Protein AF-A0A5K1EA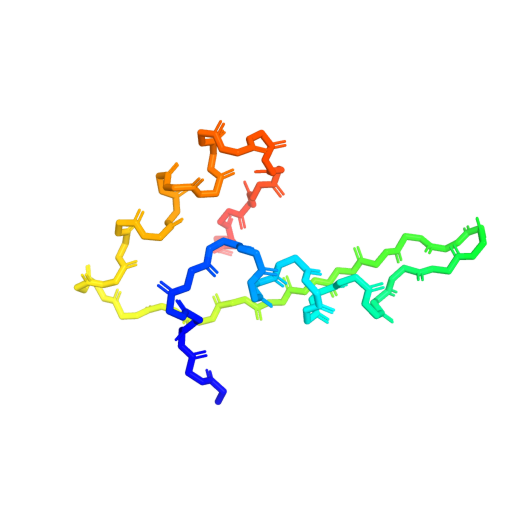66-F1 (afdb_monomer)

Radius of gyration: 11.38 Å; Cα contacts (8 Å, |Δi|>4): 33; chains: 1; bounding box: 26×22×30 Å

Structure (mmCIF, N/CA/C/O backbone):
data_AF-A0A5K1EA66-F1
#
_entry.id   AF-A0A5K1EA66-F1
#
loop_
_atom_site.group_PDB
_atom_site.id
_atom_site.type_symbol
_atom_site.label_atom_id
_atom_site.label_alt_id
_atom_site.label_comp_id
_atom_site.label_asym_id
_atom_site.label_entity_id
_atom_site.label_seq_id
_atom_site.pdbx_PDB_ins_code
_atom_site.Cartn_x
_atom_site.Cartn_y
_atom_site.Cartn_z
_atom_site.occupancy
_atom_site.B_iso_or_equiv
_atom_site.auth_seq_id
_atom_site.auth_comp_id
_atom_site.auth_asym_id
_atom_site.auth_atom_id
_atom_site.pdbx_PDB_model_num
ATOM 1 N N . VAL A 1 1 ? -2.737 12.565 7.535 1.00 55.50 1 VAL A N 1
ATOM 2 C CA . VAL A 1 1 ? -3.149 11.789 6.345 1.00 55.50 1 VAL A CA 1
ATOM 3 C C . VAL A 1 1 ? -3.943 10.633 6.878 1.00 55.50 1 VAL A C 1
ATOM 5 O O . VAL A 1 1 ? -3.358 9.775 7.526 1.00 55.50 1 VAL A O 1
ATOM 8 N N . ASP A 1 2 ? -5.250 10.696 6.676 1.00 73.56 2 ASP A N 1
ATOM 9 C CA . ASP A 1 2 ? -6.197 9.741 7.239 1.00 73.56 2 ASP A CA 1
ATOM 10 C C . ASP A 1 2 ? -6.210 8.436 6.444 1.00 73.56 2 ASP A C 1
ATOM 12 O O . ASP A 1 2 ? -5.772 8.389 5.280 1.00 73.56 2 ASP A O 1
ATOM 16 N N . CYS A 1 3 ? -6.681 7.384 7.111 1.00 73.44 3 CYS A N 1
ATOM 17 C CA . CYS A 1 3 ? -6.886 6.076 6.521 1.00 73.44 3 CYS A CA 1
ATOM 18 C C . CYS A 1 3 ? -7.821 6.203 5.300 1.00 73.44 3 CYS A C 1
ATOM 20 O O . CYS A 1 3 ? -8.845 6.882 5.386 1.00 73.44 3 CYS A O 1
ATOM 22 N N . PRO A 1 4 ? -7.466 5.635 4.136 1.00 79.00 4 PRO A N 1
ATOM 23 C CA . PRO A 1 4 ? -8.324 5.696 2.961 1.00 79.00 4 PRO A CA 1
ATOM 24 C C . PRO A 1 4 ? -9.611 4.893 3.171 1.00 79.00 4 PRO A C 1
ATOM 26 O O . PRO A 1 4 ? -9.609 3.855 3.829 1.00 79.00 4 PRO A O 1
ATOM 29 N N . GLU A 1 5 ? -10.691 5.373 2.560 1.00 79.50 5 GLU A N 1
ATOM 30 C CA . GLU A 1 5 ? -12.030 4.780 2.665 1.00 79.50 5 GLU A CA 1
ATOM 31 C C . GLU A 1 5 ? -12.107 3.393 2.009 1.00 79.50 5 GLU A C 1
ATOM 33 O O . GLU A 1 5 ? -12.840 2.519 2.470 1.00 79.50 5 GLU A O 1
ATOM 38 N N . ASP A 1 6 ? -11.314 3.171 0.957 1.00 85.62 6 ASP A N 1
ATOM 39 C CA . ASP A 1 6 ? -11.238 1.908 0.239 1.00 85.62 6 ASP A CA 1
ATOM 40 C C . ASP A 1 6 ? -9.809 1.558 -0.224 1.00 85.62 6 ASP A C 1
ATOM 42 O O . ASP A 1 6 ? -8.857 2.351 -0.186 1.00 85.62 6 ASP A O 1
ATOM 46 N N . VAL A 1 7 ? -9.651 0.313 -0.677 1.00 88.81 7 VAL A N 1
ATOM 47 C CA . VAL A 1 7 ? -8.369 -0.205 -1.173 1.00 88.81 7 VAL A CA 1
ATOM 48 C C . VAL A 1 7 ? -7.946 0.492 -2.471 1.00 88.81 7 VAL A C 1
ATOM 50 O O . VAL A 1 7 ? -6.756 0.729 -2.680 1.00 88.81 7 VAL A O 1
ATOM 53 N N . ALA A 1 8 ? -8.889 0.864 -3.339 1.00 90.06 8 ALA A N 1
ATOM 54 C CA . ALA A 1 8 ? -8.573 1.510 -4.611 1.00 90.06 8 ALA A CA 1
ATOM 55 C C . ALA A 1 8 ? -7.950 2.901 -4.405 1.00 90.06 8 ALA A C 1
ATOM 57 O O . ALA A 1 8 ? -6.920 3.216 -5.013 1.00 90.06 8 ALA A O 1
ATOM 58 N N . ALA A 1 9 ? -8.502 3.709 -3.496 1.00 89.25 9 ALA A N 1
ATOM 59 C CA . ALA A 1 9 ? -7.931 4.995 -3.117 1.00 89.25 9 ALA A CA 1
ATOM 60 C C . ALA A 1 9 ? -6.543 4.829 -2.490 1.00 89.25 9 ALA A C 1
ATOM 62 O O . ALA A 1 9 ? -5.642 5.620 -2.791 1.00 89.25 9 ALA A O 1
ATOM 63 N N . TYR A 1 10 ? -6.331 3.787 -1.674 1.00 90.00 10 TYR A N 1
ATOM 64 C CA . TYR A 1 10 ? -4.996 3.466 -1.165 1.00 90.00 10 TYR A CA 1
ATOM 65 C C . TYR A 1 10 ? -4.002 3.223 -2.310 1.00 90.00 10 TYR A C 1
ATOM 67 O O . TYR A 1 10 ? -2.966 3.890 -2.364 1.00 90.00 10 TYR A O 1
ATOM 75 N N . ILE A 1 11 ? -4.328 2.339 -3.262 1.00 89.12 11 ILE A N 1
ATOM 76 C CA . ILE A 1 11 ? -3.457 2.004 -4.403 1.00 89.12 11 ILE A CA 1
ATOM 77 C C . ILE A 1 11 ? -3.120 3.252 -5.225 1.00 89.12 11 ILE A C 1
ATOM 79 O O . ILE A 1 11 ? -1.951 3.494 -5.529 1.00 89.12 11 ILE A O 1
ATOM 83 N N . HIS A 1 12 ? -4.115 4.074 -5.566 1.00 90.31 12 HIS A N 1
ATOM 84 C CA . HIS A 1 12 ? -3.892 5.287 -6.355 1.00 90.31 12 HIS A CA 1
ATOM 85 C C . HIS A 1 12 ? -2.956 6.281 -5.658 1.00 90.31 12 HIS A C 1
ATOM 87 O O . HIS A 1 12 ? -2.117 6.904 -6.318 1.00 90.31 12 HIS A O 1
ATOM 93 N N . ARG A 1 13 ? -3.055 6.391 -4.327 1.00 89.06 13 ARG A N 1
ATOM 94 C CA . ARG A 1 13 ? -2.172 7.233 -3.512 1.00 89.06 13 ARG A CA 1
ATOM 95 C C . ARG A 1 13 ? -0.746 6.696 -3.482 1.00 89.06 13 ARG A C 1
ATOM 97 O O . ARG A 1 13 ? 0.191 7.425 -3.810 1.00 89.06 13 ARG A O 1
ATOM 104 N N . VAL A 1 14 ? -0.564 5.426 -3.119 1.00 89.00 14 VAL A N 1
ATOM 105 C CA . VAL A 1 14 ? 0.782 4.846 -2.962 1.00 89.00 14 VAL A CA 1
ATOM 106 C C . VAL A 1 14 ? 1.469 4.570 -4.299 1.00 89.00 14 VAL A C 1
ATOM 108 O O . VAL A 1 14 ? 2.699 4.578 -4.369 1.00 89.00 14 VAL A O 1
ATOM 111 N N . GLY A 1 15 ? 0.705 4.434 -5.386 1.00 88.69 15 GLY A N 1
ATOM 112 C CA . GLY A 1 15 ? 1.205 4.247 -6.751 1.00 88.69 15 GLY A CA 1
ATOM 113 C C . GLY A 1 15 ? 2.027 5.418 -7.300 1.00 88.69 15 GLY A C 1
ATOM 114 O O . GLY A 1 15 ? 2.603 5.310 -8.377 1.00 88.69 15 GLY A O 1
ATOM 115 N N . ARG A 1 16 ? 2.123 6.535 -6.568 1.00 88.19 16 ARG A N 1
ATOM 116 C CA . ARG A 1 16 ? 3.022 7.658 -6.884 1.00 88.19 16 ARG A CA 1
ATOM 117 C C . ARG A 1 16 ? 4.464 7.448 -6.397 1.00 88.19 16 ARG A C 1
ATOM 119 O O . ARG A 1 16 ? 5.333 8.244 -6.741 1.00 88.19 16 ARG A O 1
ATOM 126 N N . THR A 1 17 ? 4.715 6.422 -5.577 1.00 88.81 17 THR A N 1
ATOM 127 C CA . THR A 1 17 ? 5.998 6.237 -4.870 1.00 88.81 17 THR A CA 1
ATOM 128 C C . THR A 1 17 ? 7.058 5.484 -5.678 1.00 88.81 17 THR A C 1
ATOM 130 O O . THR A 1 17 ? 8.243 5.742 -5.492 1.00 88.81 17 THR A O 1
ATOM 133 N N . ALA A 1 18 ? 6.662 4.571 -6.570 1.00 87.19 18 ALA A N 1
ATOM 134 C CA . ALA A 1 18 ? 7.583 3.794 -7.403 1.00 87.19 18 ALA A CA 1
ATOM 135 C C . ALA A 1 18 ? 7.833 4.472 -8.764 1.00 87.19 18 ALA A C 1
ATOM 137 O O . ALA A 1 18 ? 6.956 5.147 -9.305 1.00 87.19 18 ALA A O 1
ATOM 138 N N . ARG A 1 19 ? 9.029 4.279 -9.335 1.00 85.38 19 ARG A N 1
ATOM 139 C CA . ARG A 1 19 ? 9.425 4.738 -10.682 1.00 85.38 19 ARG A CA 1
ATOM 140 C C . ARG A 1 19 ? 10.154 3.624 -11.437 1.00 85.38 19 ARG A C 1
ATOM 142 O O . ARG A 1 19 ? 10.478 2.599 -10.857 1.00 85.38 19 ARG A O 1
ATOM 149 N N . PHE A 1 20 ? 10.439 3.861 -12.719 1.00 84.06 20 PHE A N 1
ATOM 150 C CA . PHE A 1 20 ? 10.969 2.900 -13.699 1.00 84.06 20 PHE A CA 1
ATOM 151 C C . PHE A 1 20 ? 11.875 1.791 -13.128 1.00 84.06 20 PHE A C 1
ATOM 153 O O . PHE A 1 20 ? 11.523 0.620 -13.200 1.00 84.06 20 PHE A O 1
ATOM 160 N N . SER A 1 21 ? 13.002 2.152 -12.512 1.00 84.25 21 SER A N 1
ATOM 161 C CA . SER A 1 21 ? 13.961 1.210 -11.915 1.00 84.25 21 SER A CA 1
ATOM 162 C C . SER A 1 21 ? 14.061 1.321 -10.389 1.00 84.25 21 SER A C 1
ATOM 164 O O . SER A 1 21 ? 14.953 0.737 -9.779 1.00 84.25 21 SER A O 1
ATOM 166 N N . SER A 1 22 ? 13.177 2.089 -9.749 1.00 85.94 22 SER A N 1
ATOM 167 C CA . SER A 1 22 ? 13.237 2.378 -8.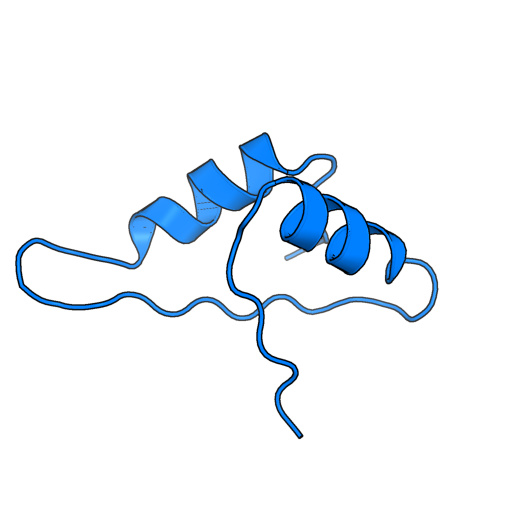313 1.00 85.94 22 SER A CA 1
ATOM 168 C C . SER A 1 22 ? 11.937 1.980 -7.630 1.00 85.94 22 SER A C 1
ATOM 170 O O . SER A 1 22 ? 10.870 2.521 -7.926 1.00 85.94 22 SER A O 1
ATOM 172 N N . GLY A 1 23 ? 12.039 1.048 -6.683 1.00 87.31 23 GLY A N 1
ATOM 173 C CA . GLY A 1 23 ? 10.915 0.661 -5.839 1.00 87.31 23 GLY A CA 1
ATOM 174 C C . GLY A 1 23 ? 10.407 1.831 -4.993 1.00 87.31 23 GLY A C 1
ATOM 175 O O . GLY A 1 23 ? 11.180 2.685 -4.562 1.00 87.31 23 GLY A O 1
ATOM 176 N N . GLY A 1 24 ? 9.098 1.853 -4.754 1.00 88.44 24 GLY A N 1
ATOM 177 C CA . GLY A 1 24 ? 8.437 2.804 -3.866 1.00 88.44 24 GLY A CA 1
ATOM 178 C C . GLY A 1 24 ? 8.113 2.173 -2.516 1.00 88.44 24 GLY A C 1
ATOM 179 O O . GLY A 1 24 ? 7.887 0.967 -2.423 1.00 88.44 24 GLY A O 1
ATOM 180 N N . ARG A 1 25 ? 8.082 2.988 -1.461 1.00 88.44 25 ARG A N 1
ATOM 181 C CA . ARG A 1 25 ? 7.565 2.599 -0.143 1.00 88.44 25 ARG A CA 1
ATOM 182 C C . ARG A 1 25 ? 6.577 3.655 0.328 1.00 88.44 25 ARG A C 1
ATOM 184 O O . ARG A 1 25 ? 6.760 4.840 0.060 1.00 88.44 25 ARG A O 1
ATOM 191 N N . SER A 1 26 ? 5.545 3.223 1.042 1.00 88.38 26 SER A N 1
ATOM 192 C CA . SER A 1 26 ? 4.560 4.103 1.662 1.00 88.38 26 SER A CA 1
ATOM 193 C C . SER A 1 26 ? 4.306 3.658 3.097 1.00 88.38 26 SER A C 1
ATOM 195 O O . SER A 1 26 ? 4.310 2.461 3.382 1.00 88.38 26 SER A O 1
ATOM 197 N N . LEU A 1 27 ? 4.106 4.626 3.989 1.00 89.38 27 LEU A N 1
ATOM 198 C CA . LEU A 1 27 ? 3.732 4.396 5.379 1.00 89.38 27 LEU A CA 1
ATOM 199 C C . LEU A 1 27 ? 2.260 4.759 5.558 1.00 89.38 27 LEU A C 1
ATOM 201 O O . LEU A 1 27 ? 1.829 5.839 5.153 1.00 89.38 27 LEU A O 1
ATOM 205 N N . LEU A 1 28 ? 1.511 3.853 6.180 1.00 87.88 28 LEU A N 1
ATOM 206 C CA . LEU A 1 28 ? 0.115 4.046 6.542 1.00 87.88 28 LEU A CA 1
ATOM 207 C C . LEU A 1 28 ? 0.005 4.004 8.066 1.00 87.88 28 LEU A C 1
ATOM 209 O O . LEU A 1 28 ? 0.373 3.008 8.686 1.00 87.88 28 LEU A O 1
ATOM 213 N N . PHE A 1 29 ? -0.486 5.091 8.654 1.00 87.50 29 PHE A N 1
ATOM 214 C CA . PHE A 1 29 ? -0.802 5.154 10.077 1.00 87.50 29 PHE A CA 1
ATOM 215 C C . PHE A 1 29 ? -2.255 4.737 10.269 1.00 87.50 29 PHE A C 1
ATOM 217 O O . PHE A 1 29 ? -3.130 5.232 9.564 1.00 87.50 29 PHE A O 1
ATOM 224 N N . LEU A 1 30 ? -2.490 3.820 11.204 1.00 86.50 30 LEU A N 1
ATOM 225 C CA . LEU A 1 30 ? -3.810 3.268 11.488 1.00 86.50 30 LEU A CA 1
ATOM 226 C C . LEU A 1 30 ? -4.081 3.333 12.984 1.00 86.50 30 LEU A C 1
ATOM 228 O O . LEU A 1 30 ? -3.217 2.978 13.792 1.00 86.50 30 LEU A O 1
ATOM 232 N N . MET A 1 31 ? -5.297 3.721 13.350 1.00 89.12 31 MET A N 1
ATOM 233 C CA . MET A 1 31 ? -5.800 3.521 14.701 1.00 89.12 31 MET A CA 1
ATOM 234 C C . MET A 1 31 ? -6.157 2.044 14.934 1.00 89.12 31 MET A C 1
ATOM 236 O O . MET A 1 31 ? -6.419 1.298 13.985 1.00 89.12 31 MET A O 1
ATOM 240 N N . PRO A 1 32 ? -6.231 1.584 16.197 1.00 86.50 32 PRO A N 1
ATOM 241 C CA . PRO A 1 32 ? -6.631 0.211 16.502 1.00 86.50 32 PRO A CA 1
ATOM 242 C C . PRO A 1 32 ? -7.998 -0.192 15.927 1.00 86.50 32 PRO A C 1
ATOM 244 O O . PRO A 1 32 ? -8.184 -1.363 15.599 1.00 86.50 32 PRO A O 1
ATOM 247 N N . SER A 1 33 ? -8.920 0.763 15.780 1.00 88.81 33 SER A N 1
ATOM 248 C CA . SER A 1 33 ? -10.242 0.585 15.166 1.00 88.81 33 SER A CA 1
ATOM 249 C C . SER A 1 33 ? -10.195 0.377 13.648 1.00 88.81 33 SER A C 1
ATOM 251 O O . SER A 1 33 ? -11.125 -0.184 13.081 1.00 88.81 33 SER A O 1
ATOM 253 N N . GLU A 1 34 ? -9.115 0.785 12.982 1.00 87.69 34 GLU A N 1
ATOM 254 C CA . GLU A 1 34 ? -8.981 0.791 11.518 1.00 87.69 34 GLU A CA 1
ATOM 255 C C . GLU A 1 34 ? -8.180 -0.412 10.991 1.00 87.69 34 GLU A C 1
ATOM 257 O O . GLU A 1 34 ? -7.869 -0.502 9.804 1.00 87.69 34 GLU A O 1
ATOM 262 N N . LYS A 1 35 ? -7.860 -1.386 11.856 1.00 86.56 35 LYS A N 1
ATOM 263 C CA . LYS A 1 35 ? -7.100 -2.597 11.490 1.00 86.56 35 LYS A CA 1
ATOM 264 C C . LYS A 1 35 ? -7.758 -3.425 10.386 1.00 86.56 35 LYS A C 1
ATOM 266 O O . LYS A 1 35 ? -7.053 -4.157 9.695 1.00 86.56 35 LYS A O 1
ATOM 271 N N . GLN A 1 36 ? -9.070 -3.291 10.188 1.00 88.12 36 GLN A N 1
ATOM 272 C CA . GLN A 1 36 ? -9.798 -3.969 9.112 1.00 88.12 36 GLN A CA 1
ATOM 273 C C . GLN A 1 36 ? -9.215 -3.651 7.726 1.00 88.12 36 GLN A C 1
ATOM 275 O O . GLN A 1 36 ? -9.203 -4.510 6.848 1.00 88.12 36 GLN A O 1
ATOM 280 N N . VAL A 1 37 ? -8.648 -2.456 7.542 1.00 88.00 37 VAL A N 1
ATOM 281 C CA . VAL A 1 37 ? -8.020 -2.055 6.277 1.00 88.00 37 VAL A CA 1
ATOM 282 C C . VAL A 1 37 ? -6.837 -2.953 5.919 1.00 88.00 37 VAL A C 1
ATOM 284 O O . VAL A 1 37 ? -6.632 -3.251 4.748 1.00 88.00 37 VAL A O 1
ATOM 287 N N . ILE A 1 38 ? -6.104 -3.471 6.909 1.00 88.50 38 ILE A N 1
ATOM 288 C CA . ILE A 1 38 ? -4.995 -4.407 6.676 1.00 88.50 38 ILE A CA 1
ATOM 289 C C . ILE A 1 38 ? -5.501 -5.700 6.025 1.00 88.50 38 ILE A C 1
ATOM 291 O O . ILE A 1 38 ? -4.852 -6.216 5.117 1.00 88.50 38 ILE A O 1
ATOM 295 N N . ILE A 1 39 ? -6.657 -6.203 6.466 1.00 90.00 39 ILE A N 1
ATOM 296 C CA . ILE A 1 39 ? -7.279 -7.415 5.918 1.00 90.00 39 ILE A CA 1
ATOM 297 C C . ILE A 1 39 ? -7.709 -7.150 4.475 1.00 90.00 39 ILE A C 1
ATOM 299 O O . ILE A 1 39 ? -7.319 -7.887 3.576 1.00 90.00 39 ILE A O 1
ATOM 303 N N . ASN A 1 40 ? -8.388 -6.025 4.232 1.00 90.75 40 ASN A N 1
ATOM 304 C CA . ASN A 1 40 ? -8.834 -5.642 2.891 1.00 90.75 40 ASN A CA 1
ATOM 305 C C . ASN A 1 40 ? -7.654 -5.511 1.901 1.00 90.75 40 ASN A C 1
ATOM 307 O O . ASN A 1 40 ? -7.764 -5.898 0.738 1.00 90.75 40 ASN A O 1
ATOM 311 N N . LEU A 1 41 ? -6.509 -4.983 2.354 1.00 90.56 41 LEU A N 1
ATOM 312 C CA . LEU A 1 41 ? -5.289 -4.881 1.544 1.00 90.56 41 LEU A CA 1
ATOM 313 C C . LEU A 1 41 ? -4.674 -6.257 1.244 1.00 90.56 41 LEU A C 1
ATOM 315 O O . LEU A 1 41 ? -4.210 -6.484 0.125 1.00 90.56 41 LEU A O 1
ATOM 319 N N . GLN A 1 42 ? -4.688 -7.177 2.211 1.00 90.06 42 GLN A N 1
ATOM 320 C CA .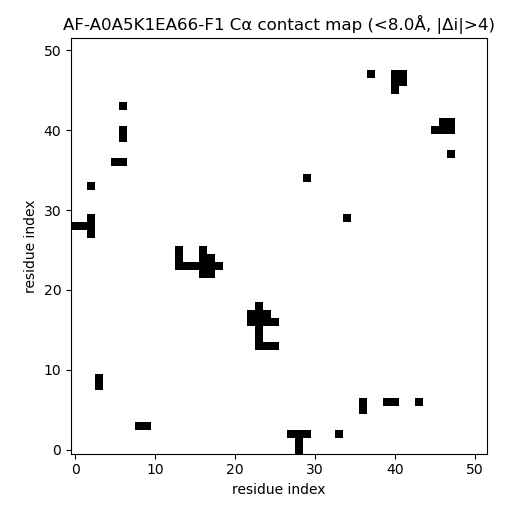 GLN A 1 42 ? -4.206 -8.548 2.013 1.00 90.06 42 GLN A CA 1
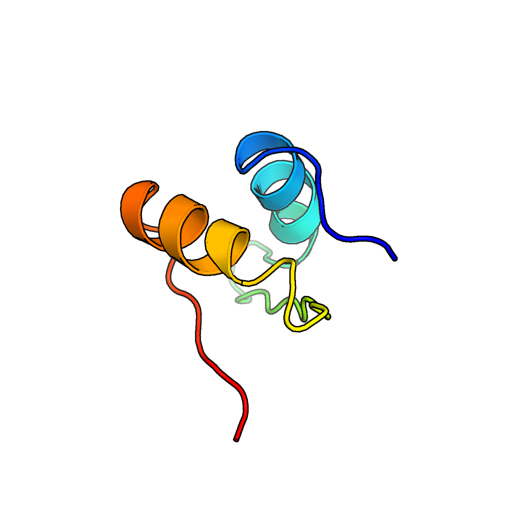ATOM 321 C C . GLN A 1 42 ? -5.096 -9.333 1.044 1.00 90.06 42 GLN A C 1
ATOM 323 O O . GLN A 1 42 ? -4.566 -9.997 0.152 1.00 90.06 42 GLN A O 1
ATOM 328 N N . ASP A 1 43 ? -6.419 -9.194 1.147 1.00 92.19 43 ASP A N 1
ATOM 329 C CA . ASP A 1 43 ? -7.379 -9.812 0.222 1.00 92.19 43 ASP A CA 1
ATOM 330 C C . ASP A 1 43 ? -7.193 -9.293 -1.212 1.00 92.19 43 ASP A C 1
ATOM 332 O O . ASP A 1 43 ? -7.253 -10.054 -2.181 1.00 92.19 43 ASP A O 1
ATOM 336 N N . ALA A 1 44 ? -6.853 -8.008 -1.354 1.00 90.50 44 ALA A N 1
ATOM 337 C CA . ALA A 1 44 ? -6.465 -7.393 -2.623 1.00 90.50 44 ALA A CA 1
ATOM 338 C C . ALA A 1 44 ? -5.045 -7.769 -3.098 1.00 90.50 44 ALA A C 1
ATOM 340 O O . ALA A 1 44 ? -4.570 -7.240 -4.105 1.00 90.50 44 ALA A O 1
ATOM 341 N N . LYS A 1 45 ? -4.365 -8.691 -2.402 1.00 90.88 45 LYS A N 1
ATOM 342 C CA . LYS A 1 45 ? -3.010 -9.188 -2.697 1.00 90.88 45 LYS A CA 1
ATOM 343 C C . LYS A 1 45 ? -1.929 -8.106 -2.658 1.00 90.88 45 LYS A C 1
ATOM 345 O O . LYS A 1 45 ? -0.915 -8.211 -3.351 1.00 90.88 45 LYS A O 1
ATOM 350 N N . ILE A 1 46 ? -2.120 -7.072 -1.841 1.00 89.25 46 ILE A N 1
ATOM 351 C CA . ILE A 1 46 ? -1.126 -6.017 -1.651 1.00 89.25 46 ILE A CA 1
ATOM 352 C C . ILE A 1 46 ? -0.170 -6.435 -0.528 1.00 89.25 46 ILE A C 1
ATOM 354 O O . ILE A 1 46 ? -0.613 -6.669 0.599 1.00 89.25 46 ILE A O 1
ATOM 358 N N . PRO A 1 47 ? 1.146 -6.514 -0.793 1.00 87.06 47 PRO A N 1
ATOM 359 C CA . PRO A 1 47 ? 2.119 -6.855 0.233 1.00 87.06 47 PRO A CA 1
ATOM 360 C C . PRO A 1 47 ? 2.245 -5.703 1.236 1.00 87.06 47 PRO A C 1
ATOM 362 O O . PRO A 1 47 ? 2.764 -4.633 0.918 1.00 87.06 47 PRO A O 1
ATOM 365 N N . VAL A 1 48 ? 1.7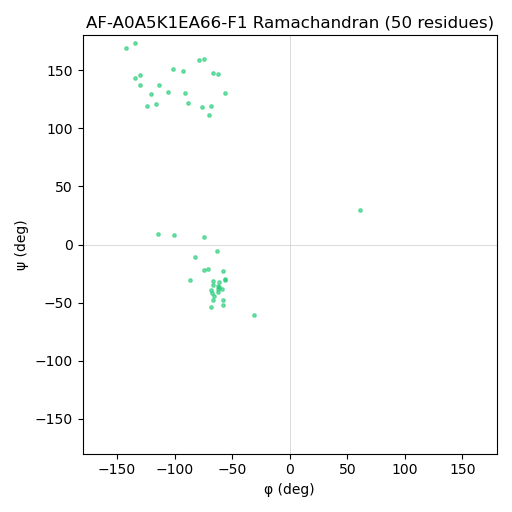83 -5.936 2.463 1.00 89.19 48 VAL A N 1
ATOM 366 C CA . VAL A 1 48 ? 1.890 -5.000 3.587 1.00 89.19 48 VAL A CA 1
ATOM 367 C C . VAL A 1 48 ? 2.816 -5.574 4.654 1.00 89.19 48 VAL A C 1
ATOM 369 O O . VAL A 1 48 ? 2.757 -6.759 4.974 1.00 89.19 48 VAL A O 1
ATOM 372 N N . GLN A 1 49 ? 3.689 -4.736 5.211 1.00 87.31 49 GLN A N 1
ATOM 373 C CA . GLN A 1 49 ? 4.598 -5.121 6.290 1.00 87.31 49 GLN A CA 1
ATOM 374 C C . GLN A 1 49 ? 4.335 -4.243 7.506 1.00 87.31 49 GLN A C 1
ATOM 376 O O . GLN A 1 49 ? 4.308 -3.018 7.398 1.00 87.31 49 GLN A O 1
ATOM 381 N N . MET A 1 50 ? 4.160 -4.866 8.670 1.00 82.25 50 MET A N 1
ATOM 382 C CA . MET A 1 50 ? 4.128 -4.124 9.923 1.00 82.25 50 MET A CA 1
ATOM 383 C C . MET A 1 50 ? 5.554 -3.739 10.298 1.00 82.25 50 MET A C 1
ATOM 385 O O . MET A 1 50 ? 6.401 -4.613 10.494 1.00 82.25 50 MET A O 1
ATOM 389 N N . TRP A 1 51 ? 5.813 -2.435 10.384 1.00 71.06 51 TRP A N 1
ATOM 390 C CA . TRP A 1 51 ? 7.056 -1.946 10.962 1.00 71.06 51 TRP A CA 1
ATOM 391 C C . TRP A 1 51 ? 7.023 -2.251 12.464 1.00 71.06 51 TRP A C 1
ATOM 393 O O . TRP A 1 51 ? 6.088 -1.833 13.149 1.00 71.06 51 TRP A O 1
ATOM 403 N N . LYS A 1 52 ? 7.977 -3.056 12.935 1.00 57.97 52 LYS A N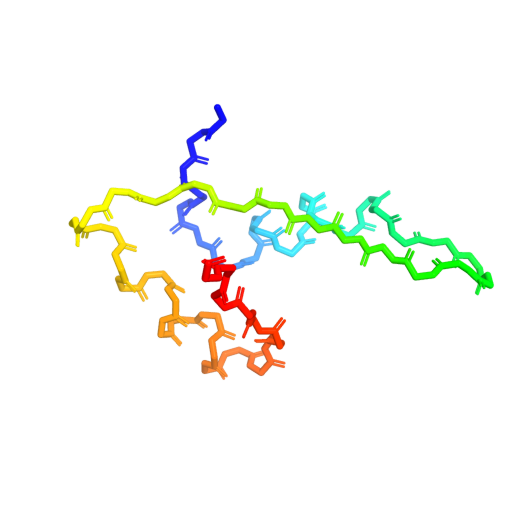 1
ATOM 404 C CA . LYS A 1 52 ? 8.164 -3.362 14.358 1.00 57.97 52 LYS A CA 1
ATOM 405 C C . LYS A 1 52 ? 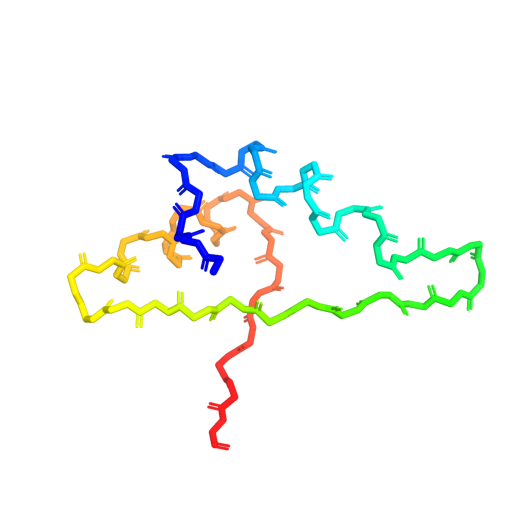9.045 -2.317 15.023 1.00 57.97 52 LYS A C 1
ATOM 407 O O . LYS A 1 52 ? 9.953 -1.801 14.333 1.00 57.97 52 LYS A O 1
#

Mean predicted aligned error: 4.66 Å

Sequence (52 aa):
VDCPEDVAAYIHRVGRTARFSSGGRSLLFLMPSEKQVIINLQDAKIPVQMWK

pLDDT: mean 85.79, std 7.25, range [55.5, 92.19]

Organism: NCBI:txid210225

Solvent-accessible surface area (backbone atoms only — not comparable to full-atom values): 3584 Å² total; per-residue (Å²): 130,76,73,62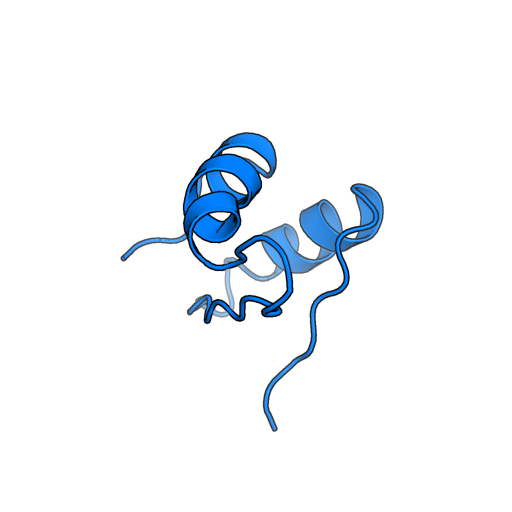,95,46,65,67,60,43,49,64,61,53,64,71,49,47,54,100,91,41,87,49,80,81,87,83,69,73,58,87,88,50,53,63,54,59,53,54,34,48,75,70,69,47,94,79,79,85,86,128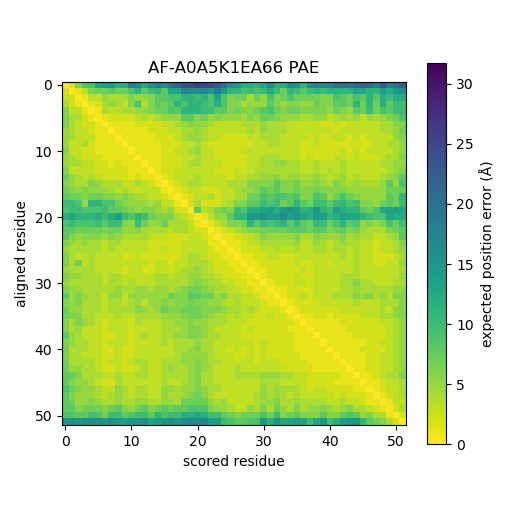

Secondary structure (DSSP, 8-state):
-PPPSSHHHHHHHHTTS-BTTB---------GGGTHHHHHHHHTT-------

InterPro domains:
  IPR027417 P-loop containing nucleoside triphosphate hydrolase [G3DSA:3.40.50.300] (1-51)
  IPR027417 P-loop containing nucleoside triphosphate hydrolase [SSF52540] (2-50)

Foldseek 3Di:
DDDDPAPVVVCVVQVVADDDPGDGDDDDDDDPVRCVRVVRCVVVVHDDDDDD